Protein AF-A0A969KJ20-F1 (afdb_monomer_lite)

Radius of gyration: 18.26 Å; chains: 1; bounding box: 44×37×51 Å

Structure (mmCIF, N/CA/C/O backbone):
data_AF-A0A969KJ20-F1
#
_entry.id   AF-A0A969KJ20-F1
#
loop_
_atom_site.group_PDB
_atom_site.id
_atom_site.type_symbol
_atom_site.label_atom_id
_atom_site.label_alt_id
_atom_site.label_comp_id
_atom_site.label_asym_id
_atom_site.label_entity_id
_atom_site.label_seq_id
_atom_site.pdbx_PDB_ins_code
_atom_site.Cartn_x
_atom_site.Cartn_y
_atom_site.Cartn_z
_atom_site.occupancy
_atom_site.B_iso_or_equiv
_atom_site.auth_seq_id
_atom_site.auth_comp_id
_atom_site.auth_asym_id
_atom_site.auth_atom_id
_atom_site.pdbx_PDB_model_num
ATOM 1 N N . MET A 1 1 ? 7.227 23.876 -22.035 1.00 29.59 1 MET A N 1
ATOM 2 C CA . MET A 1 1 ? 6.635 24.705 -20.964 1.00 29.59 1 MET A CA 1
ATOM 3 C C . MET A 1 1 ? 5.580 23.859 -20.271 1.00 29.59 1 MET A C 1
ATOM 5 O O . MET A 1 1 ? 4.493 23.701 -20.806 1.00 29.59 1 MET A O 1
ATOM 9 N N . THR A 1 2 ? 5.937 23.205 -19.167 1.00 26.34 2 THR A N 1
ATOM 10 C CA . THR A 1 2 ? 5.033 22.289 -18.455 1.00 26.34 2 THR A CA 1
ATOM 11 C C . THR A 1 2 ? 4.372 23.057 -17.322 1.00 26.34 2 THR A C 1
ATOM 13 O O . THR A 1 2 ? 5.038 23.493 -16.387 1.00 26.34 2 THR A O 1
ATOM 16 N N . LEU A 1 3 ? 3.066 23.275 -17.447 1.00 27.95 3 LEU A N 1
ATOM 17 C CA . LEU A 1 3 ? 2.235 23.913 -16.436 1.00 27.95 3 LEU A CA 1
ATOM 18 C C . LEU A 1 3 ? 1.979 22.904 -15.307 1.00 27.95 3 LEU A C 1
ATOM 20 O O . LEU A 1 3 ? 1.222 21.952 -15.489 1.00 27.95 3 LEU A O 1
ATOM 24 N N . PHE A 1 4 ? 2.595 23.101 -14.143 1.00 30.31 4 PHE A N 1
ATOM 25 C CA . PHE A 1 4 ? 2.196 22.390 -12.929 1.00 30.31 4 PHE A CA 1
ATOM 26 C C . PHE A 1 4 ? 0.935 23.048 -12.361 1.00 30.31 4 PHE A C 1
ATOM 28 O O . PHE A 1 4 ? 0.932 24.229 -12.016 1.00 30.31 4 PHE A O 1
ATOM 35 N N . ARG A 1 5 ? -0.155 22.281 -12.279 1.00 25.05 5 ARG A N 1
ATOM 36 C CA . ARG A 1 5 ? -1.417 22.690 -11.655 1.00 25.05 5 ARG A CA 1
ATOM 37 C C . ARG A 1 5 ? -1.501 22.025 -10.277 1.00 25.05 5 ARG A C 1
ATOM 39 O O . ARG A 1 5 ? -1.710 20.820 -10.192 1.00 25.05 5 ARG A O 1
ATOM 46 N N . PHE A 1 6 ? -1.340 22.799 -9.205 1.00 34.12 6 PHE A N 1
ATOM 47 C CA . PHE A 1 6 ? -1.324 22.330 -7.807 1.00 34.12 6 PHE A CA 1
ATOM 48 C C . PHE A 1 6 ? -2.723 22.054 -7.223 1.00 34.12 6 PHE A C 1
ATOM 50 O O . PHE A 1 6 ? -3.039 22.470 -6.118 1.00 34.12 6 PHE A O 1
ATOM 57 N N . PHE A 1 7 ? -3.566 21.331 -7.961 1.00 37.44 7 PHE A N 1
ATOM 58 C CA . PHE A 1 7 ? -4.745 20.662 -7.401 1.00 37.44 7 PHE A CA 1
ATOM 59 C C . PHE A 1 7 ? -4.910 19.296 -8.071 1.00 37.44 7 PHE A C 1
ATOM 61 O O . PHE A 1 7 ? -5.901 19.022 -8.745 1.00 37.44 7 PHE A O 1
ATOM 68 N N . ALA A 1 8 ? -3.910 18.428 -7.912 1.00 38.16 8 ALA A N 1
ATOM 69 C CA . ALA A 1 8 ? -4.081 17.002 -8.156 1.00 38.16 8 ALA A CA 1
ATOM 70 C C . ALA A 1 8 ? -4.735 16.400 -6.908 1.00 38.16 8 ALA A C 1
ATOM 72 O O . ALA A 1 8 ? -4.063 15.850 -6.044 1.00 38.16 8 ALA A O 1
ATOM 73 N N . ASN A 1 9 ? -6.049 16.581 -6.774 1.00 49.47 9 ASN A N 1
ATOM 74 C CA . ASN A 1 9 ? -6.805 15.916 -5.721 1.00 49.47 9 ASN A CA 1
ATOM 75 C C . ASN A 1 9 ? -7.040 14.475 -6.188 1.00 49.47 9 ASN A C 1
ATOM 77 O O . ASN A 1 9 ? -8.094 14.146 -6.735 1.00 49.47 9 ASN A O 1
ATOM 81 N N . ASP A 1 10 ? -5.999 13.651 -6.104 1.00 57.84 10 ASP A N 1
ATOM 82 C CA . ASP A 1 10 ? -6.113 12.218 -6.327 1.00 57.84 10 ASP A CA 1
ATOM 83 C C . ASP A 1 10 ? -6.845 11.605 -5.136 1.00 57.84 10 ASP A C 1
ATOM 85 O O . ASP A 1 10 ? -6.246 11.162 -4.163 1.00 57.84 10 ASP A O 1
ATOM 89 N N . ARG A 1 11 ? -8.176 11.690 -5.181 1.00 66.31 11 ARG A N 1
ATOM 90 C CA . ARG A 1 11 ? -9.041 11.399 -4.029 1.00 66.31 11 ARG A CA 1
ATOM 91 C C . ARG A 1 11 ? -9.028 9.938 -3.609 1.00 66.31 11 ARG A C 1
ATOM 93 O O . ARG A 1 11 ? -9.444 9.634 -2.500 1.00 66.31 11 ARG A O 1
ATOM 100 N N . TYR A 1 12 ? -8.603 9.054 -4.510 1.00 72.75 12 TYR A N 1
ATOM 101 C CA . TYR A 1 12 ? -8.747 7.619 -4.323 1.00 72.75 12 TYR A CA 1
ATOM 102 C C . TYR A 1 12 ? -7.417 6.864 -4.341 1.00 72.75 12 TYR A C 1
ATOM 104 O O . TYR A 1 12 ? -7.294 5.849 -3.660 1.00 72.75 12 TYR A O 1
ATOM 112 N N . ARG A 1 13 ? -6.393 7.334 -5.075 1.00 72.31 13 ARG A N 1
ATOM 113 C CA . ARG A 1 13 ? -5.045 6.746 -4.995 1.00 72.31 13 ARG A CA 1
ATOM 114 C C . ARG A 1 13 ? -4.282 7.456 -3.889 1.00 72.31 13 ARG A C 1
ATOM 116 O O . ARG A 1 13 ? -3.737 8.539 -4.076 1.00 72.31 13 ARG A O 1
ATOM 123 N N . THR A 1 14 ? -4.267 6.823 -2.725 1.00 75.19 14 THR A N 1
ATOM 124 C CA . THR A 1 14 ? -3.745 7.411 -1.491 1.00 75.19 14 THR A CA 1
ATOM 125 C C . THR A 1 14 ? -2.220 7.399 -1.438 1.00 75.19 14 THR A C 1
ATOM 127 O O . THR A 1 14 ? -1.626 8.331 -0.903 1.00 75.19 14 THR A O 1
ATOM 130 N N . ALA A 1 15 ? -1.566 6.385 -2.014 1.00 84.06 15 ALA A N 1
ATOM 131 C CA . ALA A 1 15 ? -0.109 6.345 -2.137 1.00 84.06 15 ALA A CA 1
ATOM 132 C C . ALA A 1 15 ? 0.361 5.354 -3.210 1.00 84.06 15 ALA A C 1
ATOM 134 O O . ALA A 1 15 ? -0.284 4.341 -3.475 1.00 84.06 15 ALA A O 1
ATOM 135 N N . ALA A 1 16 ? 1.544 5.591 -3.774 1.00 88.38 16 ALA A N 1
ATOM 136 C CA . ALA A 1 16 ? 2.275 4.589 -4.539 1.00 88.38 16 ALA A CA 1
ATOM 137 C C . ALA A 1 16 ? 3.777 4.750 -4.315 1.00 88.38 16 ALA A C 1
ATOM 139 O O . ALA A 1 16 ? 4.283 5.867 -4.219 1.00 88.38 16 ALA A O 1
ATOM 140 N N . ALA A 1 17 ? 4.491 3.631 -4.257 1.00 89.88 17 ALA A N 1
ATOM 141 C CA . ALA A 1 17 ? 5.944 3.617 -4.166 1.00 89.88 17 ALA A CA 1
ATOM 142 C C . ALA A 1 17 ? 6.502 2.470 -5.003 1.00 89.88 17 ALA A C 1
ATOM 144 O O . ALA A 1 17 ? 5.874 1.420 -5.139 1.00 89.88 17 ALA A O 1
ATOM 145 N N . LYS A 1 18 ? 7.691 2.674 -5.566 1.00 91.12 18 LYS A N 1
ATOM 146 C CA . LYS A 1 18 ? 8.379 1.674 -6.377 1.00 91.12 18 LYS A CA 1
ATOM 147 C C . LYS A 1 18 ? 9.870 1.760 -6.122 1.00 91.12 18 LYS A C 1
ATOM 149 O O . LYS A 1 18 ? 10.471 2.817 -6.289 1.00 91.12 18 LYS A O 1
ATOM 154 N N . PHE A 1 19 ? 10.450 0.633 -5.755 1.00 93.38 19 PHE A N 1
ATOM 155 C CA . PHE A 1 19 ? 11.883 0.460 -5.644 1.00 93.38 19 PHE A CA 1
ATOM 156 C C . PHE A 1 19 ? 12.366 -0.347 -6.843 1.00 93.38 19 PHE A C 1
ATOM 158 O O . PHE A 1 19 ? 11.899 -1.464 -7.051 1.00 93.38 19 PHE A O 1
ATOM 165 N N . VAL A 1 20 ? 13.269 0.223 -7.641 1.00 94.44 20 VAL A N 1
ATOM 166 C CA . VAL A 1 20 ? 13.774 -0.388 -8.877 1.00 94.44 20 VAL A CA 1
ATOM 167 C C . VAL A 1 20 ? 15.261 -0.666 -8.735 1.00 94.44 20 VAL A C 1
ATOM 169 O O . VAL A 1 20 ? 16.027 0.215 -8.354 1.00 94.44 20 VAL A O 1
ATOM 172 N N . TYR A 1 21 ? 15.666 -1.872 -9.111 1.00 95.56 21 TYR A N 1
ATOM 173 C CA . TYR A 1 21 ? 17.055 -2.271 -9.243 1.00 95.56 21 TYR A CA 1
ATOM 174 C C . TYR A 1 21 ? 17.341 -2.660 -10.696 1.00 95.56 21 TYR A C 1
ATOM 176 O O . TYR A 1 21 ? 16.636 -3.481 -11.288 1.00 95.56 21 TYR A O 1
ATOM 184 N N . ARG A 1 22 ? 18.374 -2.050 -11.281 1.00 96.44 22 ARG A N 1
ATOM 185 C CA . ARG A 1 22 ? 18.858 -2.388 -12.622 1.00 96.44 22 ARG A CA 1
ATOM 186 C C . ARG A 1 22 ? 19.760 -3.615 -12.520 1.00 96.44 22 ARG A C 1
ATOM 188 O O . ARG A 1 22 ? 20.796 -3.538 -11.870 1.00 96.44 22 ARG A O 1
ATOM 195 N N . MET A 1 23 ? 19.364 -4.716 -13.156 1.00 95.94 23 MET A N 1
ATOM 196 C CA . MET A 1 23 ? 20.175 -5.935 -13.201 1.00 95.94 23 MET A CA 1
ATOM 197 C C . MET A 1 23 ? 21.248 -5.849 -14.285 1.00 95.94 23 MET A C 1
ATOM 199 O O . MET A 1 23 ? 22.405 -6.163 -14.032 1.00 95.94 23 MET A O 1
ATOM 203 N N . ASP A 1 24 ? 20.859 -5.414 -15.483 1.00 95.50 24 ASP A N 1
ATOM 204 C CA . ASP A 1 24 ? 21.752 -5.266 -16.630 1.00 95.50 24 ASP A CA 1
ATOM 205 C C . ASP A 1 24 ? 21.318 -4.084 -17.511 1.00 95.50 24 ASP A C 1
ATOM 207 O O . ASP A 1 24 ? 20.489 -3.257 -17.117 1.00 95.50 24 ASP A O 1
ATOM 211 N N . GLU A 1 25 ? 21.912 -3.961 -18.698 1.00 93.81 25 GLU A N 1
ATOM 212 C CA . GLU A 1 25 ? 21.622 -2.856 -19.606 1.00 93.81 25 GLU A CA 1
ATOM 213 C C . GLU A 1 25 ? 20.130 -2.744 -19.958 1.00 93.81 25 GLU A C 1
ATOM 215 O O . GLU A 1 25 ? 19.608 -1.628 -20.007 1.00 93.81 25 GLU A O 1
ATOM 220 N N . PHE A 1 26 ? 19.450 -3.883 -20.102 1.00 95.06 26 PHE A N 1
ATOM 221 C CA . PHE A 1 26 ? 18.087 -4.003 -20.609 1.00 95.06 26 PHE A CA 1
ATOM 222 C C . PHE A 1 26 ? 17.082 -4.504 -19.568 1.00 95.06 26 PHE A C 1
ATOM 224 O O . PHE A 1 26 ? 15.880 -4.404 -19.802 1.00 95.06 26 PHE A O 1
ATOM 231 N N . THR A 1 27 ? 17.525 -5.048 -18.435 1.00 95.81 27 THR A N 1
ATOM 232 C CA . THR A 1 27 ? 16.660 -5.740 -17.469 1.00 95.81 27 THR A CA 1
ATOM 233 C C . THR A 1 27 ? 16.660 -5.048 -16.109 1.00 95.81 27 THR A C 1
ATOM 235 O O . THR A 1 27 ? 17.709 -4.771 -15.521 1.00 95.81 27 THR A O 1
ATOM 238 N N . TYR A 1 28 ? 15.464 -4.828 -15.564 1.00 95.69 28 TYR A N 1
ATOM 239 C CA . TYR A 1 28 ? 15.256 -4.271 -14.232 1.00 95.69 28 TYR A CA 1
ATOM 240 C C . TYR A 1 28 ? 14.287 -5.151 -13.452 1.00 95.69 28 TYR A C 1
ATOM 242 O O . TYR A 1 28 ? 13.328 -5.693 -14.001 1.00 95.69 28 TYR A O 1
ATOM 250 N N . ILE A 1 29 ? 14.506 -5.235 -12.149 1.00 96.62 29 ILE A N 1
ATOM 251 C CA . ILE A 1 29 ? 13.541 -5.788 -11.205 1.00 96.62 29 ILE A CA 1
ATOM 252 C C . ILE A 1 29 ? 13.029 -4.659 -10.330 1.00 96.62 29 ILE A C 1
ATOM 254 O O . ILE A 1 29 ? 13.748 -3.703 -10.037 1.00 96.62 29 ILE A O 1
ATOM 258 N N . SER A 1 30 ? 11.777 -4.739 -9.912 1.00 94.25 30 SER A N 1
ATOM 259 C CA . SER A 1 30 ? 11.248 -3.776 -8.962 1.00 94.25 30 SER A CA 1
ATOM 260 C C . SER A 1 30 ? 10.249 -4.390 -8.009 1.00 94.25 30 SER A C 1
ATOM 262 O O . SER A 1 30 ? 9.591 -5.377 -8.322 1.00 94.25 30 SER A O 1
ATOM 264 N N . MET A 1 31 ? 10.156 -3.781 -6.837 1.00 94.44 31 MET A N 1
ATOM 265 C CA . MET A 1 31 ? 9.070 -3.990 -5.898 1.00 94.44 31 MET A CA 1
ATOM 266 C C . MET A 1 31 ? 8.221 -2.728 -5.914 1.00 94.44 31 MET A C 1
ATOM 268 O O . MET A 1 31 ? 8.752 -1.622 -5.796 1.00 94.44 31 MET A O 1
ATOM 272 N N . GLN A 1 32 ? 6.914 -2.877 -6.070 1.00 92.25 32 GLN A N 1
ATOM 273 C CA . GLN A 1 32 ? 5.988 -1.757 -6.101 1.00 92.25 32 GLN A CA 1
ATOM 274 C C . GLN A 1 32 ? 4.811 -1.979 -5.172 1.00 92.25 32 GLN A C 1
ATOM 276 O O . GLN A 1 32 ? 4.339 -3.099 -4.992 1.00 92.25 32 GLN A O 1
ATOM 281 N N . THR A 1 33 ? 4.314 -0.874 -4.635 1.00 92.62 33 THR A N 1
ATOM 282 C CA . THR A 1 33 ? 3.068 -0.824 -3.893 1.00 92.62 33 THR A CA 1
ATOM 283 C C . THR A 1 33 ? 2.151 0.245 -4.463 1.00 92.62 33 THR A C 1
ATOM 285 O O . THR A 1 33 ? 2.600 1.315 -4.882 1.00 92.62 33 THR A O 1
ATOM 288 N N . THR A 1 34 ? 0.855 -0.035 -4.487 1.00 91.88 34 THR A N 1
ATOM 289 C CA . THR A 1 34 ? -0.185 0.934 -4.841 1.00 91.88 34 THR A CA 1
ATOM 290 C C . THR A 1 34 ? -1.317 0.801 -3.841 1.00 91.88 34 THR A C 1
ATOM 292 O O . THR A 1 34 ? -1.882 -0.279 -3.670 1.00 91.88 34 THR A O 1
ATOM 295 N N . LEU A 1 35 ? -1.610 1.907 -3.167 1.00 91.81 35 LEU A N 1
ATOM 296 C CA . LEU A 1 35 ? -2.663 2.015 -2.177 1.00 91.81 35 LEU A CA 1
ATOM 297 C C . LEU A 1 35 ? -3.831 2.787 -2.778 1.00 91.81 35 LEU A C 1
ATOM 299 O O . LEU A 1 35 ? -3.656 3.840 -3.399 1.00 91.81 35 LEU A O 1
ATOM 303 N N . TRP A 1 36 ? -5.021 2.238 -2.590 1.00 90.50 36 TRP A N 1
ATOM 304 C CA . TRP A 1 36 ? -6.271 2.837 -3.018 1.00 90.50 36 TRP A CA 1
ATOM 305 C C . TRP A 1 36 ? -7.271 2.766 -1.878 1.00 90.50 36 TRP A C 1
ATOM 307 O O . TRP A 1 36 ? -7.351 1.758 -1.171 1.00 90.50 36 TRP A O 1
ATOM 317 N N . THR A 1 37 ? -8.048 3.819 -1.690 1.00 87.12 37 THR A N 1
ATOM 318 C CA . THR A 1 37 ? -9.098 3.864 -0.674 1.00 87.12 37 THR A CA 1
ATOM 319 C C . THR A 1 37 ? -10.238 4.742 -1.166 1.00 87.12 37 THR A C 1
ATOM 321 O O . THR A 1 37 ? -9.995 5.697 -1.903 1.00 87.12 37 THR A O 1
ATOM 324 N N . GLY A 1 38 ? -11.473 4.431 -0.766 1.00 83.50 38 GLY A N 1
ATOM 325 C CA . GLY A 1 38 ? -12.599 5.352 -0.931 1.00 83.50 38 GLY A CA 1
ATOM 326 C C . GLY A 1 38 ? -12.295 6.733 -0.340 1.00 83.50 38 GLY A C 1
ATOM 327 O O . GLY A 1 38 ? -11.426 6.852 0.515 1.00 83.50 38 GLY A O 1
ATOM 328 N N . ASP A 1 39 ? -12.997 7.771 -0.796 1.00 81.94 39 ASP A N 1
ATOM 329 C CA . ASP A 1 39 ? -12.733 9.167 -0.405 1.00 81.94 39 ASP A CA 1
ATOM 330 C C . ASP A 1 39 ? -13.251 9.421 1.023 1.00 81.94 39 ASP A C 1
ATOM 332 O O . ASP A 1 39 ? -14.464 9.612 1.180 1.00 81.94 39 ASP A O 1
ATOM 336 N N . PRO A 1 40 ? -12.384 9.435 2.061 1.00 70.56 40 PRO A N 1
ATOM 337 C CA . PRO A 1 40 ? -12.831 9.630 3.439 1.00 70.56 40 PRO A CA 1
ATOM 338 C C . PRO A 1 40 ? -13.293 11.074 3.672 1.00 70.56 40 PRO A C 1
ATOM 340 O O . PRO A 1 40 ? -14.056 11.336 4.592 1.00 70.56 40 PRO A O 1
ATOM 343 N N . PHE A 1 41 ? -12.885 12.010 2.809 1.00 72.56 41 PHE A N 1
ATOM 344 C CA . PHE A 1 41 ? -13.172 13.436 2.930 1.00 72.56 41 PHE A CA 1
ATOM 345 C C . PHE A 1 41 ? -14.386 13.867 2.101 1.00 72.56 41 PHE A C 1
ATOM 347 O O . PHE A 1 41 ? -14.707 15.057 2.054 1.00 72.56 41 PHE A O 1
ATOM 354 N N . TYR A 1 42 ? -15.085 12.921 1.458 1.00 73.31 42 TYR A N 1
ATOM 355 C CA . TYR A 1 42 ? -16.300 13.217 0.700 1.00 73.31 42 TYR A CA 1
ATOM 356 C C . TYR A 1 42 ? -17.383 13.839 1.591 1.00 73.31 42 TYR A C 1
ATOM 358 O O . TYR A 1 42 ? -18.092 14.758 1.173 1.00 73.31 42 TYR A O 1
ATOM 366 N N . ARG A 1 43 ? -17.487 13.357 2.833 1.00 67.12 43 ARG A N 1
ATOM 367 C CA . ARG A 1 43 ? -18.210 14.017 3.918 1.00 67.12 43 ARG A CA 1
ATOM 368 C C . ARG A 1 43 ? -17.190 14.371 4.989 1.00 67.12 43 ARG A C 1
ATOM 370 O O . ARG A 1 43 ? -16.470 13.500 5.451 1.00 67.12 43 ARG A O 1
ATOM 377 N N . THR A 1 44 ? -17.120 15.636 5.392 1.00 61.34 44 THR A N 1
ATOM 378 C CA . THR A 1 44 ? -16.292 16.034 6.538 1.00 61.34 44 THR A CA 1
ATOM 379 C C . THR A 1 44 ? -16.964 15.550 7.820 1.00 61.34 44 THR A C 1
ATOM 381 O O . THR A 1 44 ? -17.766 16.267 8.417 1.00 61.34 44 THR A O 1
ATOM 384 N N . ILE A 1 45 ? -16.680 14.309 8.205 1.00 72.88 45 ILE A N 1
ATOM 385 C CA . ILE A 1 45 ? -17.085 13.728 9.486 1.00 72.88 45 ILE A CA 1
ATOM 386 C C . ILE A 1 45 ? -15.874 13.780 10.420 1.00 72.88 45 ILE A C 1
ATOM 388 O O . ILE A 1 45 ? -14.732 13.715 9.972 1.00 72.88 45 ILE A O 1
ATOM 392 N N . GLN A 1 46 ? -16.116 13.991 11.713 1.00 79.81 46 GLN A N 1
ATOM 393 C CA . GLN A 1 46 ? -15.045 13.953 12.705 1.00 79.81 46 GLN A CA 1
ATOM 394 C C . GLN A 1 46 ? -14.579 12.504 12.917 1.00 79.81 46 GLN A C 1
ATOM 396 O O . GLN A 1 46 ? -15.429 11.610 12.946 1.00 79.81 46 GLN A O 1
ATOM 401 N N . PRO A 1 47 ? -13.273 12.262 13.118 1.00 84.38 47 PRO A N 1
ATOM 402 C CA . PRO A 1 47 ? -12.774 10.936 13.460 1.00 84.38 47 PRO A CA 1
ATOM 403 C C . PRO A 1 47 ? -13.403 10.400 14.752 1.00 84.38 47 PRO A C 1
ATOM 405 O O . PRO A 1 47 ? -13.722 11.163 15.669 1.00 84.38 47 PRO A O 1
ATOM 408 N N . ILE A 1 48 ? -13.539 9.077 14.842 1.00 87.88 48 ILE A N 1
ATOM 409 C CA . ILE A 1 48 ? -14.057 8.377 16.021 1.00 87.88 48 ILE A CA 1
ATOM 410 C C . ILE A 1 48 ? -12.875 7.832 16.823 1.00 87.88 48 ILE A C 1
ATOM 412 O O . ILE A 1 48 ? -12.115 7.002 16.327 1.00 87.88 48 ILE A O 1
ATOM 416 N N . TYR A 1 49 ? -12.732 8.285 18.070 1.00 86.56 49 TYR A N 1
ATOM 417 C CA . TYR A 1 49 ? -11.586 7.961 18.935 1.00 86.56 49 TYR A CA 1
ATOM 418 C C . TYR A 1 49 ? -11.818 6.774 19.879 1.00 86.56 49 TYR A C 1
ATOM 420 O O . TYR A 1 49 ? -10.857 6.228 20.422 1.00 86.56 49 TYR A O 1
ATOM 428 N N . ASP A 1 50 ? -13.068 6.353 20.055 1.00 85.25 50 ASP A N 1
ATOM 429 C CA . ASP A 1 50 ? -13.436 5.308 21.008 1.00 85.25 50 ASP A CA 1
ATOM 430 C C . ASP A 1 50 ? -13.416 3.910 20.372 1.00 85.25 50 ASP A C 1
ATOM 432 O O . ASP A 1 50 ? -13.700 3.740 19.185 1.00 85.25 50 ASP A O 1
ATOM 436 N N . ASN A 1 51 ? -13.131 2.888 21.188 1.00 85.06 51 ASN A N 1
ATOM 437 C CA . ASN A 1 51 ? -13.219 1.465 20.825 1.00 85.06 51 ASN A CA 1
ATOM 438 C C . ASN A 1 51 ? -12.431 1.062 19.564 1.00 85.06 51 ASN A C 1
ATOM 440 O O . ASN A 1 51 ? -12.872 0.211 18.794 1.00 85.06 51 ASN A O 1
ATOM 444 N N . TYR A 1 52 ? -11.247 1.646 19.366 1.00 90.56 52 TYR A N 1
ATOM 445 C CA . TYR A 1 52 ? -10.349 1.301 18.266 1.00 90.56 52 TYR A CA 1
ATOM 446 C C . TYR A 1 52 ? -8.912 1.076 18.772 1.00 90.56 52 TYR A C 1
ATOM 448 O O . TYR A 1 52 ? -8.471 1.785 19.678 1.00 90.56 52 TYR A O 1
ATOM 456 N N . PRO A 1 53 ? -8.134 0.121 18.215 1.00 89.75 53 PRO A N 1
ATOM 457 C CA . PRO A 1 53 ? -6.798 -0.199 18.738 1.00 89.75 53 PRO A CA 1
ATOM 458 C C . PRO A 1 53 ? -5.779 0.944 18.667 1.00 89.75 53 PRO A C 1
ATOM 460 O O . PRO A 1 53 ? -4.779 0.924 19.386 1.00 89.75 53 PRO A O 1
ATOM 463 N N . ASN A 1 54 ? -5.980 1.913 17.771 1.00 87.00 54 ASN A N 1
ATOM 464 C CA . ASN A 1 54 ? -5.128 3.091 17.684 1.00 87.00 54 ASN A CA 1
ATOM 465 C C . ASN A 1 54 ? -5.712 4.242 18.529 1.00 87.00 54 ASN A C 1
ATOM 467 O O . ASN A 1 54 ? -6.866 4.600 18.312 1.00 87.00 54 ASN A O 1
ATOM 471 N N . PRO A 1 55 ? -4.927 4.888 19.415 1.00 84.94 55 PRO A N 1
ATOM 472 C CA . PRO A 1 55 ? -5.392 6.031 20.212 1.00 84.94 55 PRO A CA 1
ATOM 473 C C . PRO A 1 55 ? -5.833 7.261 19.405 1.00 84.94 55 PRO A C 1
ATOM 475 O O . PRO A 1 55 ? -6.444 8.169 19.957 1.00 84.94 55 PRO A O 1
ATOM 478 N N . SER A 1 56 ? -5.445 7.337 18.133 1.00 85.69 56 SER A N 1
ATOM 479 C CA . SER A 1 56 ? -5.866 8.371 17.180 1.00 85.69 56 SER A CA 1
ATOM 480 C C . SER A 1 56 ? -7.234 8.063 16.572 1.00 85.69 56 SER A C 1
ATOM 482 O O . SER A 1 56 ? -7.713 8.835 15.751 1.00 85.69 56 SER A O 1
ATOM 484 N N . GLY A 1 57 ? -7.845 6.935 16.943 1.00 91.06 57 GLY A N 1
ATOM 485 C CA . GLY A 1 57 ? -9.122 6.515 16.406 1.00 91.06 57 GLY A CA 1
ATOM 486 C C . GLY A 1 57 ? -9.051 6.084 14.947 1.00 91.06 57 GLY A C 1
ATOM 487 O O . GLY A 1 57 ? -8.001 5.673 14.431 1.00 91.06 57 GLY A O 1
ATOM 488 N N . TYR A 1 58 ? -10.195 6.198 14.286 1.00 91.62 58 TYR A N 1
ATOM 489 C CA . TYR A 1 58 ? -10.351 5.941 12.866 1.00 91.62 58 TYR A CA 1
ATOM 490 C C . TYR A 1 58 ? -11.247 6.980 12.189 1.00 91.62 58 TYR A C 1
ATOM 492 O O . TYR A 1 58 ? -12.075 7.626 12.830 1.00 91.62 58 TYR A O 1
ATOM 500 N N . GLU A 1 59 ? -11.071 7.132 10.880 1.00 90.31 59 GLU A N 1
ATOM 501 C CA . GLU A 1 59 ? -11.928 7.971 10.044 1.00 90.31 59 GLU A CA 1
ATOM 502 C C . GLU A 1 59 ? -13.294 7.309 9.843 1.00 90.31 59 GLU A C 1
ATOM 504 O O . GLU A 1 59 ? -13.371 6.160 9.391 1.00 90.31 59 GLU A O 1
ATOM 509 N N . ASP A 1 60 ? -14.375 8.030 10.152 1.00 88.50 60 ASP A N 1
ATOM 510 C CA . ASP A 1 60 ? -15.727 7.551 9.874 1.00 88.50 60 ASP A CA 1
ATOM 511 C C . ASP A 1 60 ? -16.002 7.599 8.365 1.00 88.50 60 ASP A C 1
ATOM 513 O O . ASP A 1 60 ? -16.117 8.657 7.748 1.00 88.50 60 ASP A O 1
ATOM 517 N N . MET A 1 61 ? -16.134 6.416 7.769 1.00 84.69 61 MET A N 1
ATOM 518 C CA . MET A 1 61 ? -16.395 6.246 6.341 1.00 84.69 61 MET A CA 1
ATOM 519 C C . MET A 1 61 ? -17.899 6.296 6.004 1.00 84.69 61 MET A C 1
ATOM 521 O O . MET A 1 61 ? -18.287 6.032 4.865 1.00 84.69 61 MET A O 1
ATOM 525 N N . THR A 1 62 ? -18.784 6.597 6.956 1.00 82.69 62 THR A N 1
ATOM 526 C CA . THR A 1 62 ? -20.238 6.568 6.740 1.00 82.69 62 THR A CA 1
ATOM 527 C C . THR A 1 62 ? -20.689 7.605 5.706 1.00 82.69 62 THR A C 1
ATOM 529 O O . THR A 1 62 ? -20.566 8.815 5.881 1.00 82.69 62 THR A O 1
ATOM 532 N N . GLY A 1 63 ? -21.274 7.137 4.599 1.00 78.31 63 GLY A N 1
ATOM 533 C CA . GLY A 1 63 ? -21.773 8.009 3.528 1.00 78.31 63 GLY A CA 1
ATOM 534 C C . GLY A 1 63 ? -20.685 8.626 2.638 1.00 78.31 63 GLY A C 1
ATOM 535 O O . GLY A 1 63 ? -21.009 9.485 1.806 1.00 78.31 63 GLY A O 1
ATOM 536 N N . SER A 1 64 ? -19.433 8.192 2.802 1.00 82.75 64 SER A N 1
ATOM 537 C CA . SER A 1 64 ? -18.324 8.452 1.883 1.00 82.75 64 SER A CA 1
ATOM 538 C C . SER A 1 64 ? -18.448 7.600 0.611 1.00 82.75 64 SER A C 1
ATOM 540 O O . SER A 1 64 ? -19.249 6.667 0.546 1.00 82.75 64 SER A O 1
ATOM 542 N N . ARG A 1 65 ? -17.714 7.950 -0.452 1.00 84.81 65 ARG A N 1
ATOM 543 C CA . ARG A 1 65 ? -17.816 7.257 -1.751 1.00 84.81 65 ARG A CA 1
ATOM 544 C C . ARG A 1 65 ? -16.828 6.100 -1.849 1.00 84.81 65 ARG A C 1
ATOM 546 O O . ARG A 1 65 ? -15.646 6.299 -1.576 1.00 84.81 65 ARG A O 1
ATOM 553 N N . PHE A 1 66 ? -17.309 4.958 -2.347 1.00 84.69 66 PHE A N 1
ATOM 554 C CA . PHE A 1 66 ? -16.521 3.747 -2.606 1.00 84.69 66 PHE A CA 1
ATOM 555 C C . PHE A 1 66 ? -15.784 3.229 -1.364 1.00 84.69 66 PHE A C 1
ATOM 557 O O . PHE A 1 66 ? -14.617 2.850 -1.430 1.00 84.69 66 PHE A O 1
ATOM 564 N N . THR A 1 67 ? -16.444 3.278 -0.213 1.00 83.38 67 THR A N 1
ATOM 565 C CA . THR A 1 67 ? -15.875 2.916 1.094 1.00 83.38 67 THR A CA 1
ATOM 566 C C . THR A 1 67 ? -15.701 1.408 1.232 1.00 83.38 67 THR A C 1
ATOM 568 O O . THR A 1 67 ? -14.827 0.944 1.958 1.00 83.38 67 THR A O 1
ATOM 571 N N . GLU A 1 68 ? -16.492 0.660 0.472 1.00 85.94 68 GLU A N 1
ATOM 572 C CA . GLU A 1 68 ? -16.406 -0.776 0.261 1.00 85.94 68 GLU A CA 1
ATOM 573 C C . GLU A 1 68 ? -15.212 -1.180 -0.621 1.00 85.94 68 GLU A C 1
ATOM 575 O O . GLU A 1 68 ? -14.819 -2.349 -0.654 1.00 85.94 68 GLU A O 1
ATOM 580 N N . ASN A 1 69 ? -14.588 -0.210 -1.300 1.00 86.56 69 ASN A N 1
ATOM 581 C CA . ASN A 1 69 ? -13.415 -0.436 -2.124 1.00 86.56 69 ASN A CA 1
ATOM 582 C C . ASN A 1 69 ? -12.155 0.040 -1.390 1.00 86.56 69 ASN A C 1
ATOM 584 O O . ASN A 1 69 ? -12.035 1.150 -0.874 1.00 86.56 69 ASN A O 1
ATOM 588 N N . SER A 1 70 ? -11.162 -0.832 -1.368 1.00 91.06 70 SER A N 1
ATOM 589 C CA . SER A 1 70 ? -9.833 -0.544 -0.856 1.00 91.06 70 SER A CA 1
ATOM 590 C C . SER A 1 70 ? -8.869 -1.506 -1.532 1.00 91.06 70 SER A C 1
ATOM 592 O O . SER A 1 70 ? -9.238 -2.638 -1.870 1.00 91.06 70 SER A O 1
ATOM 594 N N . HIS A 1 71 ? -7.655 -1.041 -1.804 1.00 93.25 71 HIS A N 1
ATOM 595 C CA . HIS A 1 71 ? -6.604 -1.868 -2.376 1.00 93.25 71 HIS A CA 1
ATOM 596 C C . HIS A 1 71 ? -5.277 -1.583 -1.694 1.00 93.25 71 HIS A C 1
ATOM 598 O O . HIS A 1 71 ? -4.876 -0.432 -1.515 1.00 93.25 71 HIS A O 1
ATOM 604 N N . GLY A 1 72 ? -4.587 -2.659 -1.347 1.00 95.31 72 GLY A N 1
ATOM 605 C CA . GLY A 1 72 ? -3.214 -2.639 -0.873 1.00 95.31 72 GLY A CA 1
ATOM 606 C C . GLY A 1 72 ? -2.423 -3.587 -1.744 1.00 95.31 72 GLY A C 1
ATOM 607 O O . GLY A 1 72 ? -2.214 -4.741 -1.375 1.00 95.31 72 GLY A O 1
ATOM 608 N N . ILE A 1 73 ? -2.048 -3.125 -2.934 1.00 95.81 73 ILE A N 1
ATOM 609 C CA . ILE A 1 73 ? -1.304 -3.951 -3.879 1.00 95.81 73 ILE A CA 1
ATOM 610 C C . ILE A 1 73 ? 0.164 -3.900 -3.497 1.00 95.81 73 ILE A C 1
ATOM 612 O O . ILE A 1 73 ? 0.726 -2.812 -3.463 1.00 95.81 73 ILE A O 1
ATOM 616 N N . LEU A 1 74 ? 0.785 -5.058 -3.287 1.00 96.12 74 LEU A N 1
ATOM 617 C CA . LEU A 1 74 ? 2.234 -5.230 -3.203 1.00 96.12 74 LEU A CA 1
ATOM 618 C C . LEU A 1 74 ? 2.654 -6.250 -4.258 1.00 96.12 74 LEU A C 1
ATOM 620 O O . LEU A 1 74 ? 2.180 -7.386 -4.244 1.00 96.12 74 LEU A O 1
ATOM 624 N N . ALA A 1 75 ? 3.535 -5.852 -5.172 1.00 96.19 75 ALA A N 1
ATOM 625 C CA . ALA A 1 75 ? 3.931 -6.680 -6.301 1.00 96.19 75 ALA A CA 1
ATOM 626 C C . ALA A 1 75 ? 5.426 -6.596 -6.602 1.00 96.19 75 ALA A C 1
ATOM 628 O O . ALA A 1 75 ? 6.052 -5.542 -6.478 1.00 96.19 75 ALA A O 1
ATOM 629 N N . MET A 1 76 ? 5.967 -7.717 -7.064 1.00 97.00 76 MET A N 1
ATOM 630 C CA . MET A 1 76 ? 7.248 -7.783 -7.750 1.00 97.00 76 MET A CA 1
ATOM 631 C C . MET A 1 76 ? 7.020 -7.614 -9.247 1.00 97.00 76 MET A C 1
ATOM 633 O O . MET A 1 76 ? 6.030 -8.094 -9.803 1.00 97.00 76 MET A O 1
ATOM 637 N N . GLN A 1 77 ? 7.953 -6.947 -9.908 1.00 95.50 77 GLN A N 1
ATOM 638 C CA . GLN A 1 77 ? 7.894 -6.663 -11.329 1.00 95.50 77 GLN A CA 1
ATOM 639 C C . GLN A 1 77 ? 9.241 -6.949 -11.981 1.00 95.50 77 GLN A C 1
ATOM 641 O O . GLN A 1 77 ? 10.283 -6.529 -11.478 1.00 95.50 77 GLN A O 1
ATOM 646 N N . ILE A 1 78 ? 9.200 -7.601 -13.138 1.00 96.00 78 ILE A N 1
ATOM 647 C CA . ILE A 1 78 ? 10.329 -7.702 -14.061 1.00 96.00 78 ILE A CA 1
ATOM 648 C C . ILE A 1 78 ? 10.037 -6.769 -15.229 1.00 96.00 78 ILE A C 1
ATOM 650 O O . ILE A 1 78 ? 8.940 -6.785 -15.786 1.00 96.00 78 ILE A O 1
ATOM 654 N N . ILE A 1 79 ? 11.017 -5.950 -15.583 1.00 95.06 79 ILE A N 1
ATOM 655 C CA . ILE A 1 79 ? 10.959 -4.965 -16.655 1.00 95.06 79 ILE A CA 1
ATOM 656 C C . ILE A 1 79 ? 12.064 -5.303 -17.650 1.00 95.06 79 ILE A C 1
ATOM 658 O O . ILE A 1 79 ? 13.211 -5.508 -17.248 1.00 95.06 79 ILE A O 1
ATOM 662 N N . ARG A 1 80 ? 11.743 -5.284 -18.943 1.00 95.50 80 ARG A N 1
ATOM 663 C CA . ARG A 1 80 ? 12.735 -5.402 -20.006 1.00 95.50 80 ARG A CA 1
ATOM 664 C C . ARG A 1 80 ? 12.589 -4.302 -21.047 1.00 95.50 80 ARG A C 1
ATOM 666 O O . ARG A 1 80 ? 11.482 -4.028 -21.506 1.00 95.50 80 ARG A O 1
ATOM 673 N N . LEU A 1 81 ? 13.711 -3.690 -21.404 1.00 95.50 81 LEU A N 1
ATOM 674 C CA . LEU A 1 81 ? 13.835 -2.774 -22.528 1.00 95.50 81 LEU A CA 1
ATOM 675 C C . LEU A 1 81 ? 14.061 -3.577 -23.810 1.00 95.50 81 LEU A C 1
ATOM 677 O O . LEU A 1 81 ? 14.878 -4.497 -23.853 1.00 95.50 81 LEU A O 1
ATOM 681 N N . LEU A 1 82 ? 13.302 -3.236 -24.839 1.00 94.31 82 LEU A N 1
ATOM 682 C CA . LEU A 1 82 ? 13.424 -3.766 -26.188 1.00 94.31 82 LEU A CA 1
ATOM 683 C C . LEU A 1 82 ? 14.366 -2.877 -27.023 1.00 94.31 82 LEU A C 1
ATOM 685 O O . LEU A 1 82 ? 14.655 -1.750 -26.619 1.00 94.31 82 LEU A O 1
ATOM 689 N N . PRO A 1 83 ? 14.836 -3.345 -28.197 1.00 91.94 83 PRO A N 1
ATOM 690 C CA . PRO A 1 83 ? 15.845 -2.637 -28.994 1.00 91.94 83 PRO A CA 1
ATOM 691 C C . PRO A 1 83 ? 15.491 -1.208 -29.423 1.00 91.94 83 PRO A C 1
ATOM 693 O O . PRO A 1 83 ? 16.394 -0.429 -29.700 1.00 91.94 83 PRO A O 1
ATOM 696 N N . TYR A 1 84 ? 14.205 -0.850 -29.474 1.00 91.19 84 TYR A N 1
ATOM 697 C CA . TYR A 1 84 ? 13.757 0.511 -29.795 1.00 91.19 84 TYR A CA 1
ATOM 698 C C . TYR A 1 84 ? 13.165 1.212 -28.567 1.00 91.19 84 TYR A C 1
ATOM 700 O O . TYR A 1 84 ? 12.157 1.910 -28.664 1.00 91.19 84 TYR A O 1
ATOM 708 N N . GLU A 1 85 ? 13.763 0.957 -27.400 1.00 86.81 85 GLU A N 1
ATOM 709 C CA . GLU A 1 85 ? 13.433 1.565 -26.105 1.00 86.81 85 GLU A CA 1
ATOM 710 C C . GLU A 1 85 ? 12.006 1.298 -25.601 1.00 86.81 85 GLU A C 1
ATOM 712 O O . GLU A 1 85 ? 11.593 1.845 -24.577 1.00 86.81 85 GLU A O 1
ATOM 717 N N . GLN A 1 86 ? 11.245 0.412 -26.255 1.00 93.56 86 GLN A N 1
ATOM 718 C CA . GLN A 1 86 ? 9.965 -0.016 -25.703 1.00 93.56 86 GLN A CA 1
ATOM 719 C C . GLN A 1 86 ? 10.197 -0.809 -24.424 1.00 93.56 86 GLN A C 1
ATOM 721 O O . GLN A 1 86 ? 11.109 -1.627 -24.326 1.00 93.56 86 GLN A O 1
ATOM 726 N N . GLN A 1 87 ? 9.320 -0.615 -23.455 1.00 93.44 87 GLN A N 1
ATOM 727 C CA . GLN A 1 87 ? 9.378 -1.313 -22.188 1.00 93.44 87 GLN A CA 1
ATOM 728 C C . GLN A 1 87 ? 8.289 -2.376 -22.141 1.00 93.44 87 GLN A C 1
ATOM 730 O O . GLN A 1 87 ? 7.112 -2.063 -22.300 1.00 93.44 87 GLN A O 1
ATOM 735 N N . VAL A 1 88 ? 8.656 -3.620 -21.849 1.00 95.50 88 VAL A N 1
ATOM 736 C CA . VAL A 1 88 ? 7.703 -4.662 -21.453 1.00 95.50 88 VAL A CA 1
ATOM 737 C C . VAL A 1 88 ? 7.876 -4.968 -19.976 1.00 95.50 88 VAL A C 1
ATOM 739 O O . VAL A 1 88 ? 8.988 -4.934 -19.451 1.00 95.50 88 VAL A O 1
ATOM 742 N N . SER A 1 89 ? 6.781 -5.243 -19.277 1.00 94.12 89 SER A N 1
ATOM 743 C CA . SER A 1 89 ? 6.849 -5.625 -17.870 1.00 94.12 89 SER A CA 1
ATOM 744 C C . SER A 1 89 ? 5.831 -6.686 -17.509 1.00 94.12 89 SER A C 1
ATOM 746 O O . SER A 1 89 ? 4.725 -6.720 -18.049 1.00 94.12 89 SER A O 1
ATOM 748 N N . MET A 1 90 ? 6.215 -7.523 -16.555 1.00 95.12 90 MET A N 1
ATOM 749 C CA . MET A 1 90 ? 5.356 -8.505 -15.916 1.00 95.12 90 MET A CA 1
ATOM 750 C C . MET A 1 90 ? 5.332 -8.231 -14.423 1.00 95.12 90 MET A C 1
ATOM 752 O O . MET A 1 90 ? 6.390 -8.063 -13.819 1.00 95.12 90 MET A O 1
ATOM 756 N N . ASN A 1 91 ? 4.137 -8.203 -13.839 1.00 94.56 91 ASN A N 1
ATOM 757 C CA . ASN A 1 91 ? 3.936 -7.970 -12.417 1.00 94.56 91 ASN A CA 1
ATOM 758 C C . ASN A 1 91 ? 3.187 -9.134 -11.786 1.00 94.56 91 ASN A C 1
ATOM 760 O O . ASN A 1 91 ? 2.196 -9.605 -12.347 1.00 94.56 91 ASN A O 1
ATOM 764 N N . LEU A 1 92 ? 3.626 -9.538 -10.598 1.00 96.94 92 LEU A N 1
ATOM 765 C CA . LEU A 1 92 ? 2.983 -10.550 -9.770 1.00 96.94 92 LEU A CA 1
ATOM 766 C C . LEU A 1 92 ? 2.993 -10.095 -8.315 1.00 96.94 92 LEU A C 1
ATOM 768 O O . LEU A 1 92 ? 4.014 -9.627 -7.809 1.00 96.94 92 LEU A O 1
ATOM 772 N N . GLY A 1 93 ? 1.869 -10.247 -7.632 1.00 96.81 93 GLY A N 1
ATOM 773 C CA . GLY A 1 93 ? 1.715 -9.761 -6.276 1.00 96.81 93 GLY A CA 1
ATOM 774 C C . GLY A 1 93 ? 0.399 -10.147 -5.631 1.00 96.81 93 GLY A C 1
ATOM 775 O O . GLY A 1 93 ? -0.317 -11.049 -6.073 1.00 96.81 93 GLY A O 1
ATOM 776 N N . ILE A 1 94 ? 0.100 -9.429 -4.559 1.00 97.31 94 ILE A N 1
ATOM 777 C CA . ILE A 1 94 ? -1.115 -9.581 -3.771 1.00 97.31 94 ILE A CA 1
ATOM 778 C C . ILE A 1 94 ? -1.820 -8.236 -3.650 1.00 97.31 94 ILE A C 1
ATOM 780 O O . ILE A 1 94 ? -1.167 -7.201 -3.559 1.00 97.31 94 ILE A O 1
ATOM 784 N N . ASP A 1 95 ? -3.146 -8.266 -3.621 1.00 96.62 95 ASP A N 1
ATOM 785 C CA . ASP A 1 95 ? -4.002 -7.166 -3.187 1.00 96.62 95 ASP A CA 1
ATOM 786 C C . ASP A 1 95 ? -4.626 -7.539 -1.841 1.00 96.62 95 ASP A C 1
ATOM 788 O O . ASP A 1 95 ? -5.375 -8.517 -1.753 1.00 96.62 95 ASP A O 1
ATOM 792 N N . ALA A 1 96 ? -4.285 -6.799 -0.788 1.00 96.44 96 ALA A N 1
ATOM 793 C CA . ALA A 1 96 ? -4.675 -7.123 0.577 1.00 96.44 96 ALA A CA 1
ATOM 794 C C . ALA A 1 96 ? -4.877 -5.864 1.434 1.00 96.44 96 ALA A C 1
ATOM 796 O O . ALA A 1 96 ? -4.056 -4.945 1.421 1.00 96.44 96 ALA A O 1
ATOM 797 N N . GLU A 1 97 ? -5.923 -5.853 2.265 1.00 96.25 97 GLU A N 1
ATOM 798 C CA . GLU A 1 97 ? -6.166 -4.766 3.229 1.00 96.25 97 GLU A CA 1
ATOM 799 C C . GLU A 1 97 ? -5.006 -4.587 4.209 1.00 96.25 97 GLU A C 1
ATOM 801 O O . GLU A 1 97 ? -4.667 -3.473 4.600 1.00 96.25 97 GLU A O 1
ATOM 806 N N . GLN A 1 98 ? -4.353 -5.690 4.562 1.00 96.25 98 GLN A N 1
ATOM 807 C CA . GLN A 1 98 ? -3.226 -5.735 5.480 1.00 96.25 98 GLN A CA 1
ATOM 808 C C . GLN A 1 98 ? -2.014 -4.983 4.923 1.00 96.25 98 GLN A C 1
ATOM 810 O O . GLN A 1 98 ? -1.318 -4.314 5.683 1.00 96.25 98 GLN A O 1
ATOM 815 N N . VAL A 1 99 ? -1.780 -5.042 3.606 1.00 96.44 99 VAL A N 1
ATOM 816 C CA . VAL A 1 99 ? -0.710 -4.276 2.945 1.00 96.44 99 VAL A CA 1
ATOM 817 C C . VAL A 1 99 ? -1.000 -2.784 3.068 1.00 96.44 99 VAL A C 1
ATOM 819 O O . VAL A 1 99 ? -0.129 -2.020 3.490 1.00 96.44 99 VAL A O 1
ATOM 822 N N . ARG A 1 100 ? -2.239 -2.368 2.770 1.00 95.62 100 ARG A N 1
ATOM 823 C CA . ARG A 1 100 ? -2.652 -0.970 2.918 1.00 95.62 100 ARG A CA 1
ATOM 824 C C . ARG A 1 100 ? -2.531 -0.513 4.367 1.00 95.62 100 ARG A C 1
ATOM 826 O O . ARG A 1 100 ? -1.928 0.521 4.619 1.00 95.62 100 ARG A O 1
ATOM 833 N N . HIS A 1 101 ? -3.046 -1.282 5.321 1.00 95.25 101 HIS A N 1
ATOM 834 C CA . HIS A 1 101 ? -2.977 -0.950 6.741 1.00 95.25 101 HIS A CA 1
ATOM 835 C C . HIS A 1 101 ? -1.530 -0.837 7.239 1.00 95.25 101 HIS A C 1
ATOM 837 O O . HIS A 1 101 ? -1.194 0.116 7.940 1.00 95.25 101 HIS A O 1
ATOM 843 N N . ALA A 1 102 ? -0.656 -1.769 6.856 1.00 95.25 102 ALA A N 1
ATOM 844 C CA . ALA A 1 102 ? 0.747 -1.741 7.255 1.00 95.25 102 ALA A CA 1
ATOM 845 C C . ALA A 1 102 ? 1.474 -0.498 6.717 1.00 95.25 102 ALA A C 1
ATOM 847 O O . ALA A 1 102 ? 2.211 0.157 7.449 1.00 95.25 102 ALA A O 1
ATOM 848 N N . LEU A 1 103 ? 1.252 -0.145 5.450 1.00 93.69 103 LEU A N 1
ATOM 849 C CA . LEU A 1 103 ? 1.939 0.979 4.819 1.00 93.69 103 LEU A CA 1
ATOM 850 C C . LEU A 1 103 ? 1.305 2.324 5.183 1.00 93.69 103 LEU A C 1
ATOM 852 O O . LEU A 1 103 ? 1.994 3.235 5.623 1.00 93.69 103 LEU A O 1
ATOM 856 N N . GLN A 1 104 ? -0.008 2.463 5.042 1.00 91.12 104 GLN A N 1
ATOM 857 C CA . GLN A 1 104 ? -0.701 3.717 5.308 1.00 91.12 104 GLN A CA 1
ATOM 858 C C . GLN A 1 104 ? -0.858 3.961 6.808 1.00 91.12 104 GLN A C 1
ATOM 860 O O . GLN A 1 104 ? -0.289 4.907 7.339 1.00 91.12 104 GLN A O 1
ATOM 865 N N . ASN A 1 105 ? -1.594 3.098 7.508 1.00 92.31 105 ASN A N 1
ATOM 866 C CA . ASN A 1 105 ? -1.955 3.361 8.899 1.00 92.31 105 ASN A CA 1
ATOM 867 C C . ASN A 1 105 ? -0.751 3.187 9.844 1.00 92.31 105 ASN A C 1
ATOM 869 O O . ASN A 1 105 ? -0.530 4.007 10.728 1.00 92.31 105 ASN A O 1
ATOM 873 N N . ARG A 1 106 ? 0.045 2.125 9.671 1.00 92.38 106 ARG A N 1
ATOM 874 C CA . ARG A 1 106 ? 1.133 1.794 10.610 1.00 92.38 106 ARG A CA 1
ATOM 875 C C . ARG A 1 106 ? 2.470 2.445 10.288 1.00 92.38 106 ARG A C 1
ATOM 877 O O . ARG A 1 106 ? 3.247 2.682 11.206 1.00 92.38 106 ARG A O 1
ATOM 884 N N . PHE A 1 107 ? 2.769 2.701 9.019 1.00 91.06 107 PHE A N 1
ATOM 885 C CA . PHE A 1 107 ? 4.031 3.333 8.643 1.00 91.06 107 PHE A CA 1
ATOM 886 C C . PHE A 1 107 ? 3.862 4.838 8.414 1.00 91.06 107 PHE A C 1
ATOM 888 O O . PHE A 1 107 ? 4.580 5.615 9.035 1.00 91.06 107 PHE A O 1
ATOM 895 N N . ILE A 1 108 ? 2.899 5.271 7.594 1.00 89.88 108 ILE A N 1
ATOM 896 C CA . ILE A 1 108 ? 2.720 6.700 7.287 1.00 89.88 108 ILE A CA 1
ATOM 897 C C . ILE A 1 108 ? 1.957 7.464 8.378 1.00 89.88 108 ILE A C 1
ATOM 899 O O . ILE A 1 108 ? 2.415 8.538 8.740 1.00 89.88 108 ILE A O 1
ATOM 903 N N . HIS A 1 109 ? 0.846 6.953 8.922 1.00 88.25 109 HIS A N 1
ATOM 904 C CA . HIS A 1 109 ? 0.038 7.700 9.906 1.00 88.25 109 HIS A CA 1
ATOM 905 C C . HIS A 1 109 ? 0.636 7.629 11.320 1.00 88.25 109 HIS A C 1
ATOM 907 O O . HIS A 1 109 ? 0.734 8.645 12.004 1.00 88.25 109 HIS A O 1
ATOM 913 N N . ASP A 1 110 ? 1.073 6.441 11.759 1.00 89.25 110 ASP A N 1
ATOM 914 C CA . ASP A 1 110 ? 1.702 6.280 13.080 1.00 89.25 110 ASP A CA 1
ATOM 915 C C . ASP A 1 110 ? 3.120 6.905 13.129 1.00 89.25 110 ASP A C 1
ATOM 917 O O . ASP A 1 110 ? 3.613 7.218 14.216 1.00 89.25 110 ASP A O 1
ATOM 921 N N . MET A 1 111 ? 3.770 7.099 11.969 1.00 88.25 111 MET A N 1
ATOM 922 C CA . MET A 1 111 ? 5.136 7.634 11.809 1.00 88.25 111 MET A CA 1
ATOM 923 C C . MET A 1 111 ? 6.152 7.028 12.801 1.00 88.25 111 MET A C 1
ATOM 925 O O . MET A 1 111 ? 6.833 7.763 13.520 1.00 88.25 111 MET A O 1
ATOM 929 N N . PRO A 1 112 ? 6.319 5.689 12.859 1.00 87.25 112 PRO A N 1
ATOM 930 C CA . PRO A 1 112 ? 7.184 5.037 13.847 1.00 87.25 112 PRO A CA 1
ATOM 931 C C . PRO A 1 112 ? 8.672 5.395 13.690 1.00 87.25 112 PRO A C 1
ATOM 933 O O . PRO A 1 112 ? 9.467 5.146 14.592 1.00 87.25 112 PRO A O 1
ATOM 936 N N . PHE A 1 113 ? 9.052 5.976 12.549 1.00 87.44 113 PHE A N 1
ATOM 937 C CA . PHE A 1 113 ? 10.398 6.464 12.253 1.00 87.44 113 PHE A CA 1
ATOM 938 C C . PHE A 1 113 ? 10.679 7.876 12.804 1.00 87.44 113 PHE A C 1
ATOM 940 O O . PHE A 1 113 ? 11.822 8.325 12.743 1.00 87.44 113 PHE A O 1
ATOM 947 N N . ILE A 1 114 ? 9.675 8.578 13.350 1.00 86.00 114 ILE A N 1
ATOM 948 C CA . ILE A 1 114 ? 9.829 9.895 13.986 1.00 86.00 114 ILE A CA 1
ATOM 949 C C . ILE A 1 114 ? 9.811 9.735 15.518 1.0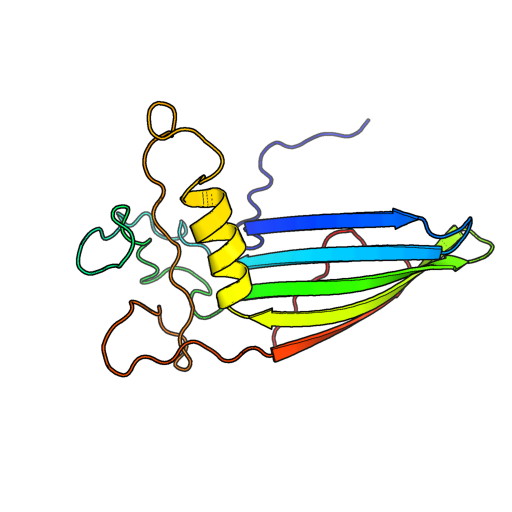0 86.00 114 ILE A C 1
ATOM 951 O O . ILE A 1 114 ? 8.911 9.088 16.062 1.00 86.00 114 ILE A O 1
ATOM 955 N N . PRO A 1 115 ? 10.764 10.332 16.264 1.00 86.31 115 PRO A N 1
ATOM 956 C CA . PRO A 1 115 ? 10.745 10.312 17.726 1.00 86.31 115 PRO A CA 1
ATOM 957 C C . PRO A 1 115 ? 9.440 10.884 18.304 1.00 86.31 115 PRO A C 1
ATOM 959 O O . PRO A 1 115 ? 8.973 11.936 17.874 1.00 86.31 115 PRO A O 1
ATOM 962 N N . LYS A 1 116 ? 8.884 10.243 19.344 1.00 78.75 116 LYS A N 1
ATOM 963 C CA . LYS A 1 116 ? 7.560 10.581 19.916 1.00 78.75 116 LYS A CA 1
ATOM 964 C C . LYS A 1 116 ? 7.375 12.057 20.299 1.00 78.75 116 LYS A C 1
ATOM 966 O O . LYS A 1 116 ? 6.265 12.557 20.194 1.00 78.75 116 LYS A O 1
ATOM 971 N N . GLY A 1 117 ? 8.435 12.740 20.738 1.00 77.69 117 GLY A N 1
ATOM 972 C CA . GLY A 1 117 ? 8.383 14.159 21.122 1.00 77.69 117 GLY A CA 1
ATOM 973 C C . GLY A 1 117 ? 8.333 15.144 19.947 1.00 77.69 117 GLY A C 1
ATOM 974 O O . GLY A 1 117 ? 8.079 16.321 20.165 1.00 77.69 117 GLY A O 1
ATOM 975 N N . LEU A 1 118 ? 8.577 14.670 18.722 1.00 79.25 118 LEU A N 1
ATOM 976 C CA . LEU A 1 118 ? 8.561 15.458 17.484 1.00 79.25 118 LEU A CA 1
ATOM 977 C C . LEU A 1 118 ? 7.446 15.014 16.530 1.00 79.25 118 LEU A C 1
ATOM 979 O O . LEU A 1 118 ? 7.350 15.532 15.420 1.00 79.25 118 LEU A O 1
ATOM 983 N N . ASN A 1 119 ? 6.638 14.030 16.931 1.00 74.50 119 ASN A N 1
ATOM 984 C CA . ASN A 1 119 ? 5.600 13.488 16.074 1.00 74.50 119 ASN A CA 1
ATOM 985 C C . ASN A 1 119 ? 4.416 14.478 16.020 1.00 74.50 119 ASN A C 1
ATOM 987 O O . ASN A 1 119 ? 3.907 14.839 17.088 1.00 74.50 119 ASN A O 1
ATOM 991 N N . PRO A 1 120 ? 3.994 14.955 14.830 1.00 68.19 120 PRO A N 1
ATOM 992 C CA . PRO A 1 120 ? 2.850 15.857 14.701 1.00 68.19 120 PRO A CA 1
ATOM 993 C C . PRO A 1 120 ? 1.535 15.216 15.190 1.00 68.19 120 PRO A C 1
ATOM 995 O O . PRO A 1 120 ? 1.515 14.038 15.561 1.00 68.19 120 PRO A O 1
ATOM 998 N N . PRO A 1 121 ? 0.424 15.984 15.230 1.00 66.00 121 PRO A N 1
ATOM 999 C CA . PRO A 1 121 ? -0.868 15.491 15.687 1.00 66.00 121 PRO A CA 1
ATOM 1000 C C . PRO A 1 121 ? -1.226 14.140 15.069 1.00 66.00 121 PRO A C 1
ATOM 1002 O O . PRO A 1 121 ? -1.120 13.930 13.861 1.00 66.00 121 PRO A O 1
ATOM 1005 N N . ARG A 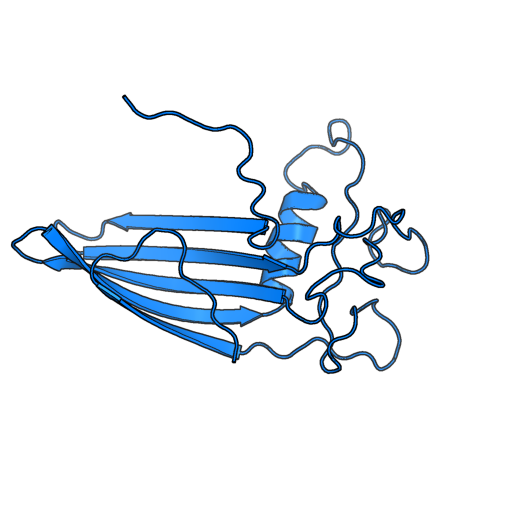1 122 ? -1.639 13.236 15.954 1.00 72.12 122 ARG A N 1
ATOM 1006 C CA . ARG A 1 122 ? -2.024 11.856 15.679 1.00 72.12 122 ARG A CA 1
ATOM 1007 C C . ARG A 1 122 ? -3.039 11.776 14.535 1.00 72.12 122 ARG A C 1
ATOM 1009 O O . ARG A 1 122 ? -4.143 12.298 14.661 1.00 72.12 122 ARG A O 1
ATOM 1016 N N . GLN A 1 123 ? -2.656 11.130 13.434 1.00 85.38 123 GLN A N 1
ATOM 1017 C 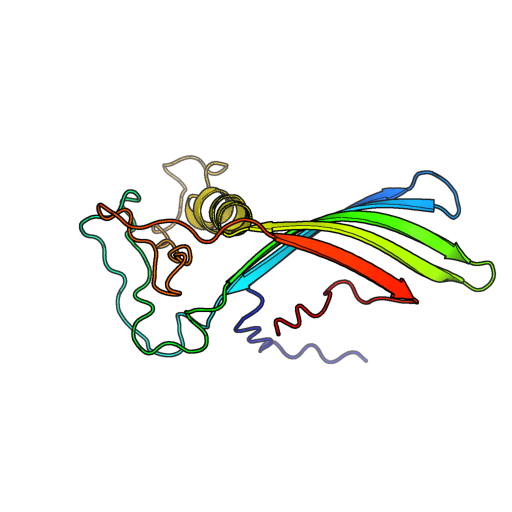CA . GLN A 1 123 ? -3.518 10.948 12.268 1.00 85.38 123 GLN A CA 1
ATOM 1018 C C . GLN A 1 123 ? -4.421 9.720 12.473 1.00 85.38 123 GLN A C 1
ATOM 1020 O O . GLN A 1 123 ? -3.900 8.628 12.726 1.00 85.38 123 GLN A O 1
ATOM 1025 N N . PRO A 1 124 ? -5.753 9.861 12.370 1.00 89.62 124 PRO A N 1
ATOM 1026 C CA . PRO A 1 124 ? -6.673 8.734 12.490 1.00 89.62 124 PRO A CA 1
ATOM 1027 C C . PRO A 1 124 ? -6.406 7.687 11.407 1.00 89.62 124 PRO A C 1
ATOM 1029 O O . PRO A 1 124 ? -5.913 7.963 10.310 1.00 89.62 124 PRO A O 1
ATOM 1032 N N . HIS A 1 125 ? -6.697 6.433 11.730 1.00 92.75 125 HIS A N 1
ATOM 1033 C CA . HIS A 1 125 ? -6.540 5.328 10.790 1.00 92.75 125 HIS A CA 1
ATOM 1034 C C . HIS A 1 125 ? -7.700 5.294 9.803 1.00 92.75 125 HIS A C 1
ATOM 1036 O O . HIS A 1 125 ? -8.843 5.473 10.199 1.00 92.75 125 HIS A O 1
ATOM 1042 N N . ILE A 1 126 ? -7.447 4.955 8.537 1.00 91.75 126 ILE A N 1
ATOM 1043 C CA . ILE A 1 126 ? -8.559 4.563 7.664 1.00 91.75 126 ILE A CA 1
ATOM 1044 C C . ILE A 1 126 ? -8.858 3.080 7.917 1.00 91.75 126 ILE A C 1
ATOM 1046 O O . ILE A 1 126 ? -7.928 2.268 7.760 1.00 91.75 126 ILE A O 1
ATOM 1050 N N . PRO A 1 127 ? -10.085 2.690 8.314 1.00 93.56 127 PRO A N 1
ATOM 1051 C CA . PRO A 1 127 ? -10.423 1.294 8.582 1.00 93.56 127 PRO A CA 1
ATOM 1052 C C . PRO A 1 127 ? -10.098 0.378 7.402 1.00 93.56 127 PRO A C 1
ATOM 1054 O O . PRO A 1 127 ? -10.195 0.772 6.241 1.00 93.56 127 PRO A O 1
ATOM 1057 N N . MET A 1 128 ? -9.685 -0.855 7.691 1.00 95.31 128 MET A N 1
ATOM 1058 C CA . MET A 1 128 ? -9.646 -1.899 6.661 1.00 95.31 128 MET A CA 1
ATOM 1059 C C . MET A 1 128 ? -11.070 -2.247 6.222 1.00 95.31 128 MET A C 1
ATOM 1061 O O . MET A 1 128 ? -12.019 -1.987 6.952 1.00 95.31 128 MET A O 1
ATOM 1065 N N . VAL A 1 129 ? -11.220 -2.869 5.059 1.00 94.25 129 VAL A N 1
ATOM 1066 C CA . VAL A 1 129 ? -12.510 -3.402 4.600 1.00 94.25 129 VAL A CA 1
ATOM 1067 C C . VAL A 1 129 ? -12.685 -4.858 5.058 1.00 94.25 129 VAL A C 1
ATOM 1069 O O . VAL A 1 129 ? -11.798 -5.700 4.881 1.00 94.25 129 VAL A O 1
ATOM 1072 N N . ALA A 1 130 ? -13.825 -5.162 5.674 1.00 95.31 130 ALA A N 1
ATOM 1073 C CA . ALA A 1 130 ? -14.234 -6.508 6.062 1.00 95.31 130 ALA A CA 1
ATOM 1074 C C . ALA A 1 130 ? -14.799 -7.301 4.864 1.00 95.31 130 ALA A C 1
ATOM 1076 O O . ALA A 1 130 ? -15.048 -6.750 3.793 1.00 95.31 130 ALA A O 1
ATOM 1077 N N . GLU A 1 131 ? -15.005 -8.610 5.020 1.00 95.06 131 GLU A N 1
ATOM 1078 C CA . GLU A 1 131 ? -15.570 -9.464 3.961 1.00 95.06 131 GLU A CA 1
ATOM 1079 C C . GLU A 1 131 ? -16.970 -9.031 3.501 1.00 95.06 131 GLU A C 1
ATOM 1081 O O . GLU A 1 131 ? -17.314 -9.223 2.338 1.00 95.06 131 GLU A O 1
ATOM 1086 N N . ASP A 1 132 ? -17.757 -8.413 4.384 1.00 92.69 132 ASP A N 1
ATOM 1087 C CA . ASP A 1 132 ? -19.091 -7.884 4.081 1.00 92.69 132 ASP A CA 1
ATOM 1088 C C . ASP A 1 132 ? -19.066 -6.481 3.441 1.00 92.69 132 ASP A C 1
ATOM 1090 O O . ASP A 1 132 ? -20.117 -5.867 3.257 1.00 92.69 132 ASP A O 1
ATOM 1094 N N . GLY A 1 133 ? -17.875 -5.965 3.113 1.00 90.12 133 GLY A N 1
ATOM 1095 C CA . GLY A 1 133 ? -17.671 -4.646 2.513 1.00 90.12 133 GLY A CA 1
ATOM 1096 C C . GLY A 1 133 ? -17.735 -3.483 3.504 1.00 90.12 133 GLY A C 1
ATOM 1097 O O . GLY A 1 133 ? -17.560 -2.336 3.097 1.00 90.12 133 GLY A O 1
ATOM 1098 N N . LYS A 1 134 ? -17.967 -3.738 4.798 1.00 91.69 134 LYS A N 1
ATOM 1099 C CA . LYS A 1 134 ? -18.031 -2.688 5.822 1.00 91.69 134 LYS A CA 1
ATOM 1100 C C . LYS A 1 134 ? -16.654 -2.381 6.417 1.00 91.69 134 LYS A C 1
ATOM 1102 O O . LYS A 1 134 ? -15.730 -3.189 6.292 1.00 91.69 134 LYS A O 1
ATOM 1107 N N . PRO A 1 135 ? -16.501 -1.244 7.119 1.00 92.44 135 PRO A N 1
ATOM 1108 C CA . PRO A 1 135 ? -15.312 -0.973 7.916 1.00 92.44 135 PRO A CA 1
ATOM 1109 C C . PRO A 1 135 ? -15.036 -2.081 8.941 1.00 92.44 135 PRO A C 1
ATOM 1111 O O . PRO A 1 135 ? -15.898 -2.459 9.737 1.00 92.44 135 PRO A O 1
ATOM 1114 N N . TYR A 1 136 ? -13.808 -2.581 8.945 1.00 94.62 136 TYR A N 1
ATOM 1115 C CA . TYR A 1 136 ? -13.283 -3.482 9.956 1.00 94.62 136 TYR A CA 1
ATOM 1116 C C . TYR A 1 136 ? -12.809 -2.661 11.159 1.00 94.62 136 TYR A C 1
ATOM 1118 O O . TYR A 1 136 ? -11.791 -1.966 11.096 1.00 94.62 136 TYR A O 1
ATOM 1126 N N . LEU A 1 137 ? -13.563 -2.750 12.253 1.00 94.19 137 LEU A N 1
ATOM 1127 C CA . LEU A 1 137 ? -13.403 -1.962 13.476 1.00 94.19 137 LEU A CA 1
ATOM 1128 C C . LEU A 1 137 ? -12.928 -2.815 14.659 1.00 94.19 137 LEU A C 1
ATOM 1130 O O . LEU A 1 137 ? -13.012 -2.374 15.798 1.00 94.19 137 LEU A O 1
ATOM 1134 N N . TYR A 1 138 ? -12.411 -4.022 14.394 1.00 93.88 138 TYR A N 1
ATOM 1135 C CA . TYR A 1 138 ? -11.964 -4.976 15.417 1.00 93.88 138 TYR A CA 1
ATOM 1136 C C . TYR A 1 138 ? -13.085 -5.428 16.371 1.00 93.88 138 TYR A C 1
ATOM 1138 O O . TYR A 1 138 ? -12.818 -5.759 17.524 1.00 93.88 138 TYR A O 1
ATOM 1146 N N . GLN A 1 139 ? -14.333 -5.450 15.894 1.00 93.06 139 GLN A N 1
ATOM 1147 C CA . GLN A 1 139 ? -15.468 -5.982 16.650 1.00 93.06 139 GLN A CA 1
ATOM 1148 C C . GLN A 1 139 ? -15.552 -7.507 16.517 1.00 93.06 139 GLN A C 1
ATOM 1150 O O . GLN A 1 139 ? -15.149 -8.078 15.498 1.00 93.06 139 GLN A O 1
ATOM 1155 N N . ASP A 1 140 ? -16.116 -8.161 17.534 1.00 93.50 140 ASP A N 1
ATOM 1156 C CA . ASP A 1 140 ? -16.293 -9.613 17.548 1.00 93.50 140 ASP A CA 1
ATOM 1157 C C . ASP A 1 140 ? -17.095 -10.093 16.330 1.00 93.50 140 ASP A C 1
ATOM 1159 O O . ASP A 1 140 ? -18.141 -9.545 15.979 1.00 93.50 140 ASP A O 1
ATOM 1163 N N . GLY A 1 141 ? -16.588 -11.135 15.668 1.00 94.44 141 GLY A N 1
ATOM 1164 C CA . GLY A 1 141 ? -17.216 -11.732 14.487 1.00 94.44 141 GLY A CA 1
ATOM 1165 C C . GLY A 1 141 ? -16.917 -11.032 13.158 1.00 94.44 141 GLY A C 1
ATOM 1166 O O . GLY A 1 141 ? -17.292 -11.565 12.114 1.00 94.44 141 GLY A O 1
ATOM 1167 N N . GLN A 1 142 ? -16.216 -9.891 13.146 1.00 95.69 142 GLN A N 1
ATOM 1168 C CA . GLN A 1 142 ? -15.747 -9.303 11.890 1.00 95.69 142 GLN A CA 1
ATOM 1169 C C . GLN A 1 142 ? -14.589 -10.113 11.296 1.00 95.69 142 GLN A C 1
ATOM 1171 O O . GLN A 1 142 ? -13.680 -10.553 11.999 1.00 95.69 142 GLN A O 1
ATOM 1176 N N . VAL A 1 143 ? -14.583 -10.249 9.970 1.00 96.88 143 VAL A N 1
ATOM 1177 C CA . VAL A 1 143 ? -13.512 -10.915 9.220 1.00 96.88 143 VAL A CA 1
ATOM 1178 C C . VAL A 1 143 ? -12.953 -9.936 8.197 1.00 96.88 143 VAL A C 1
ATOM 1180 O O . VAL A 1 143 ? -13.707 -9.333 7.438 1.00 96.88 143 VAL A O 1
ATOM 1183 N N . ILE A 1 144 ? -11.630 -9.753 8.182 1.00 96.69 144 ILE A N 1
ATOM 1184 C CA . ILE A 1 144 ? -10.954 -8.885 7.206 1.00 96.69 144 ILE A CA 1
ATOM 1185 C C . ILE A 1 144 ? -11.070 -9.509 5.814 1.00 96.69 144 ILE A C 1
ATOM 1187 O O . ILE A 1 144 ? -10.870 -10.715 5.658 1.00 96.69 144 ILE A O 1
ATOM 1191 N N . ARG A 1 145 ? -11.313 -8.682 4.790 1.00 95.44 145 ARG A N 1
ATOM 1192 C CA . ARG A 1 145 ? -11.332 -9.122 3.393 1.00 95.44 145 ARG A CA 1
ATOM 1193 C C . ARG A 1 145 ? -10.061 -9.905 3.040 1.00 95.44 145 ARG A C 1
ATOM 1195 O O . ARG A 1 145 ? -8.940 -9.4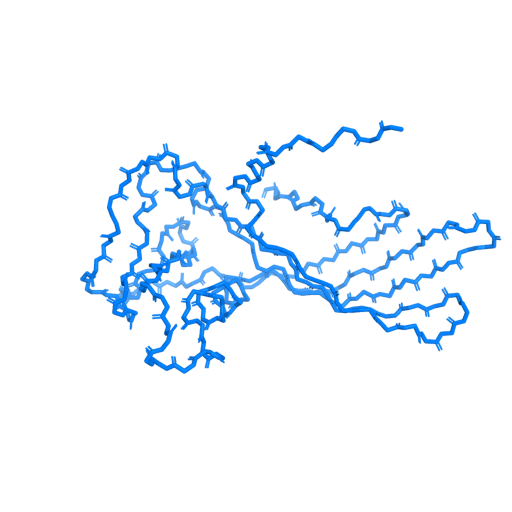41 3.266 1.00 95.44 145 ARG A O 1
ATOM 1202 N N . LYS A 1 146 ? -10.240 -11.093 2.456 1.00 96.44 146 LYS A N 1
ATOM 1203 C CA . LYS A 1 146 ? -9.132 -11.984 2.078 1.00 96.44 146 LYS A CA 1
ATOM 1204 C C . LYS A 1 146 ? -8.216 -11.341 1.041 1.00 96.44 146 LYS A C 1
ATOM 1206 O O . LYS A 1 146 ? -8.674 -10.656 0.126 1.00 96.44 146 LYS A O 1
ATOM 1211 N N . ALA A 1 147 ? -6.923 -11.635 1.159 1.00 96.75 147 ALA A N 1
ATOM 1212 C CA . ALA A 1 147 ? -5.942 -11.280 0.146 1.00 96.75 147 ALA A CA 1
ATOM 1213 C C . ALA A 1 1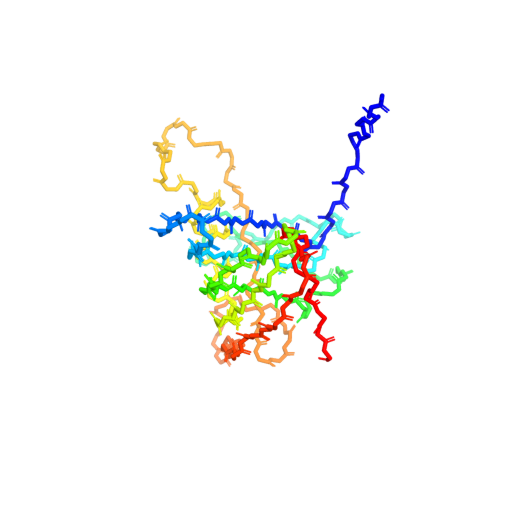47 ? -6.280 -11.957 -1.190 1.00 96.75 147 ALA A C 1
ATOM 1215 O O . ALA A 1 147 ? -6.697 -13.117 -1.230 1.00 96.75 147 ALA A O 1
ATOM 1216 N N . ARG A 1 148 ? -6.076 -11.232 -2.288 1.00 96.56 148 ARG A N 1
ATOM 1217 C CA . ARG A 1 148 ? -6.303 -11.715 -3.651 1.00 96.56 148 ARG A CA 1
ATOM 1218 C C . ARG A 1 148 ? -4.997 -11.708 -4.420 1.00 96.56 148 ARG A C 1
ATOM 1220 O O . ARG A 1 148 ? -4.164 -10.827 -4.230 1.00 96.56 148 ARG A O 1
ATOM 1227 N N . PHE A 1 149 ? -4.835 -12.674 -5.314 1.00 96.88 149 PHE A N 1
ATOM 1228 C CA . PHE A 1 149 ? -3.756 -12.618 -6.290 1.00 96.88 149 PHE A CA 1
ATOM 1229 C C . PHE A 1 149 ? -3.940 -11.397 -7.199 1.00 96.88 149 PHE A C 1
ATOM 1231 O O . PHE A 1 149 ? -5.056 -11.102 -7.634 1.00 96.88 149 PHE A O 1
ATOM 1238 N N . TRP A 1 150 ? -2.841 -10.713 -7.500 1.00 94.81 150 TRP A N 1
ATOM 1239 C CA . TRP A 1 150 ? -2.811 -9.597 -8.431 1.00 94.81 150 TRP A CA 1
ATOM 1240 C C . TRP A 1 150 ? -1.651 -9.771 -9.412 1.00 94.81 150 TRP A C 1
ATOM 1242 O O . TRP A 1 150 ? -0.527 -10.071 -9.015 1.00 94.81 150 TRP A O 1
ATOM 1252 N N . GLY A 1 151 ? -1.900 -9.570 -10.702 1.00 93.75 151 GLY A N 1
ATOM 1253 C CA . GLY A 1 151 ? -0.849 -9.638 -11.709 1.00 93.75 151 GLY A CA 1
ATOM 1254 C C . GLY A 1 151 ? -1.280 -9.048 -13.040 1.00 93.75 151 GLY A C 1
ATOM 1255 O O . GLY A 1 151 ? -2.469 -9.010 -13.358 1.00 93.75 151 GLY A O 1
ATOM 1256 N N . ASN A 1 152 ? -0.309 -8.564 -13.813 1.00 91.62 152 ASN A N 1
ATOM 1257 C CA . ASN A 1 152 ? -0.548 -8.030 -15.150 1.00 91.62 152 ASN A CA 1
ATOM 1258 C C . ASN A 1 152 ? 0.705 -8.084 -16.040 1.00 91.62 152 ASN A C 1
ATOM 1260 O O . ASN A 1 152 ? 1.832 -8.264 -15.571 1.00 91.62 152 ASN A O 1
ATOM 1264 N N . LEU A 1 153 ? 0.482 -7.891 -17.339 1.00 93.56 153 LEU A N 1
ATOM 1265 C CA . LEU A 1 153 ? 1.513 -7.662 -18.347 1.00 93.56 153 LEU A CA 1
ATOM 1266 C C . LEU A 1 153 ? 1.301 -6.271 -18.936 1.00 93.56 153 LEU A C 1
ATOM 1268 O O . LEU A 1 153 ? 0.160 -5.890 -19.197 1.00 93.56 153 LEU A O 1
ATOM 1272 N N . ASN A 1 154 ? 2.376 -5.520 -19.160 1.00 91.06 154 ASN A N 1
ATOM 1273 C CA . ASN A 1 154 ? 2.277 -4.179 -19.727 1.00 91.06 154 ASN A CA 1
ATOM 1274 C C . ASN A 1 154 ? 3.319 -3.930 -20.811 1.00 91.06 154 ASN A C 1
ATOM 1276 O O . ASN A 1 154 ? 4.437 -4.441 -20.739 1.00 91.06 154 ASN A O 1
ATOM 1280 N N . VAL A 1 155 ? 2.959 -3.050 -21.744 1.00 92.69 155 VAL A N 1
ATOM 1281 C CA . VAL A 1 155 ? 3.864 -2.423 -22.709 1.00 92.69 155 VAL A CA 1
ATOM 1282 C C . VAL A 1 155 ? 3.813 -0.917 -22.466 1.00 92.69 155 VAL A C 1
ATOM 1284 O O . VAL A 1 155 ? 2.724 -0.348 -22.443 1.00 92.69 155 VAL A O 1
ATOM 1287 N N . ASN A 1 156 ? 4.967 -0.283 -22.260 1.00 87.38 156 ASN A N 1
ATOM 1288 C CA . ASN A 1 156 ? 5.116 1.157 -22.020 1.00 87.38 156 ASN A CA 1
ATOM 1289 C C . ASN A 1 156 ? 4.193 1.689 -20.905 1.00 87.38 156 ASN A C 1
ATOM 1291 O O . ASN A 1 156 ? 3.525 2.712 -21.066 1.00 87.38 156 ASN A O 1
ATOM 1295 N N . ALA A 1 157 ? 4.106 0.968 -19.782 1.00 76.12 157 ALA A N 1
ATOM 1296 C CA . ALA A 1 157 ? 3.193 1.337 -18.705 1.00 76.12 157 ALA A CA 1
ATOM 1297 C C . ALA A 1 157 ? 3.651 2.594 -17.947 1.00 76.12 157 ALA A C 1
ATOM 1299 O O . ALA A 1 157 ? 4.831 2.718 -17.609 1.00 76.12 157 ALA A O 1
ATOM 1300 N N . PRO A 1 158 ? 2.712 3.487 -17.585 1.00 69.06 158 PRO A N 1
ATOM 1301 C CA . PRO A 1 158 ? 2.986 4.549 -16.630 1.00 69.06 158 PRO A CA 1
ATOM 1302 C C . PRO A 1 158 ? 3.236 3.976 -15.226 1.00 69.06 158 PRO A C 1
ATOM 1304 O O . PRO A 1 158 ? 2.891 2.836 -14.917 1.00 69.06 158 PRO A O 1
ATOM 1307 N N . PHE A 1 159 ? 3.810 4.800 -14.345 1.00 64.00 159 PHE A N 1
ATOM 1308 C CA . PHE A 1 159 ? 4.111 4.427 -12.957 1.00 64.00 159 PHE A CA 1
ATOM 1309 C C . PHE A 1 159 ? 2.879 3.942 -12.179 1.00 64.00 159 PHE A C 1
ATOM 1311 O O . PHE A 1 159 ? 2.962 2.989 -11.407 1.00 64.00 159 PHE A O 1
ATOM 1318 N N . PHE A 1 160 ? 1.733 4.589 -12.403 1.00 58.06 160 PHE A N 1
ATOM 1319 C CA . PHE A 1 160 ? 0.463 4.187 -11.816 1.00 58.06 160 PHE A CA 1
ATOM 1320 C C . PHE A 1 160 ? -0.223 3.164 -12.703 1.00 58.06 160 PHE A C 1
ATOM 1322 O O . PHE A 1 160 ? -0.601 3.456 -13.837 1.00 58.06 160 PHE A O 1
ATOM 1329 N N . ILE A 1 161 ? -0.439 1.980 -12.149 1.00 59.72 161 ILE A N 1
ATOM 1330 C CA . ILE A 1 161 ? -1.227 0.951 -12.805 1.00 59.72 161 ILE A CA 1
ATOM 1331 C C . ILE A 1 161 ? -2.688 1.176 -12.427 1.00 59.72 161 ILE A C 1
ATOM 1333 O O . ILE A 1 161 ? -3.021 1.318 -11.250 1.00 59.72 161 ILE A O 1
ATOM 1337 N N . ASN A 1 162 ? -3.564 1.229 -13.428 1.00 55.53 162 ASN A N 1
ATOM 1338 C CA . ASN A 1 162 ? -4.995 1.337 -13.185 1.00 55.53 162 ASN A CA 1
ATOM 1339 C C . ASN A 1 162 ? -5.484 0.067 -12.485 1.00 55.53 162 ASN A C 1
ATOM 1341 O O . ASN A 1 162 ? -5.420 -1.032 -13.039 1.00 55.53 162 ASN A O 1
ATOM 1345 N N . VAL A 1 163 ? -5.973 0.232 -11.260 1.00 55.12 163 VAL A N 1
ATOM 1346 C CA . VAL A 1 163 ? -6.639 -0.828 -10.510 1.00 55.12 163 VAL A CA 1
ATOM 1347 C C . VAL A 1 163 ? -8.100 -0.816 -10.940 1.00 55.12 163 VAL A C 1
ATOM 1349 O O . VAL A 1 163 ? -8.902 -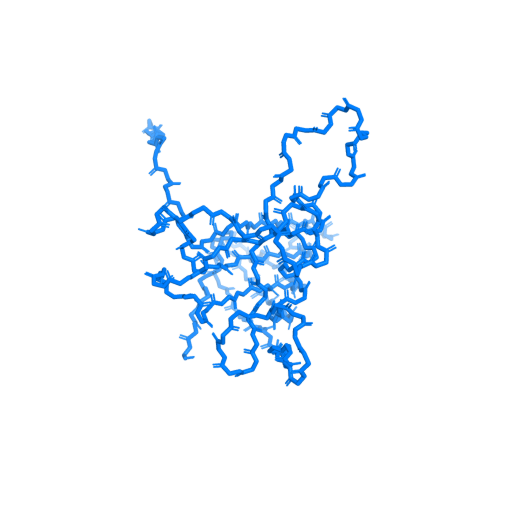0.045 -10.425 1.00 55.12 163 VAL A O 1
ATOM 1352 N N . PHE A 1 164 ? -8.442 -1.613 -11.949 1.00 46.69 164 PHE A N 1
ATOM 1353 C CA . PHE A 1 164 ? -9.842 -1.855 -12.286 1.00 46.69 164 PHE A CA 1
ATOM 1354 C C . PHE A 1 164 ? -10.330 -3.041 -11.454 1.00 46.69 164 PHE A C 1
ATOM 1356 O O . PHE A 1 164 ? -9.937 -4.180 -11.709 1.00 46.69 164 PHE A O 1
ATOM 1363 N N . SER A 1 165 ? -11.171 -2.787 -10.452 1.00 41.31 165 SER A N 1
ATOM 1364 C CA . SER A 1 165 ? -11.990 -3.841 -9.855 1.00 41.31 165 SER A CA 1
ATOM 1365 C C . SER A 1 165 ? -13.188 -4.105 -10.770 1.00 41.31 165 SER A C 1
ATOM 1367 O O . SER A 1 165 ? -13.882 -3.163 -11.156 1.00 41.31 165 SER A O 1
ATOM 1369 N N . ARG A 1 166 ? -13.419 -5.371 -11.122 1.00 33.19 166 ARG A N 1
ATOM 1370 C CA . ARG A 1 166 ? -14.772 -5.832 -11.453 1.00 33.19 166 ARG A CA 1
ATOM 1371 C C . ARG A 1 166 ? -15.573 -5.985 -10.170 1.00 33.19 166 ARG A C 1
ATOM 1373 O O . ARG A 1 166 ? -14.932 -6.340 -9.152 1.00 33.19 166 ARG A O 1
#

Sequence (166 aa):
MTLFRFFANDRYRTAAAKFVYRMDEFTYISMQTTLWTGDPFYRTIQPIYDNYPNPSGYEDMTGSRFTENSHGILAMQIIRLLPYEQQVSMNLGIDAEQVRHALQNRFIHDMPFIPKGLNPPRQPHIPMVAEDGKPYLYQDGQVIRKARFWGNLNVNAPFFINVFSR

pLDDT: mean 84.19, std 16.82, range [25.05, 97.31]

Foldseek 3Di:
DDDDDPPPPPQFFPDKDKDWDDPDPWKIKMKIWTKTAFRLVQPPDDADQPLAPDNLHARDCPPTPPRLDIWTWIWMKMWGADPVRKIKMKIKTKTFLVNNCCVPVVCPQVVPVDPPVPDPPRDHHHFAAFCVSDGDRVDPPTHGNDMDIDIDIDINDDSDDDDDDD

Secondary structure (DSSP, 8-state):
-----S----SSEEEEEEEEEE-SSSEEEEEEEEEEEEETTSS-PPPB-SSSSSTT-B---TT-EEEEEEEEEEEEEEEEE-TTS-EEEEEEEEE-HHHHIIIIIIIIIT-TTS-GGG--SPPPBPPEEBTTSSEE-S-TT--BPPPEEEEEEEES--SSPP----